Protein AF-A0A258L0F6-F1 (afdb_monomer_lite)

Structure (mmCIF, N/CA/C/O backbone):
data_AF-A0A258L0F6-F1
#
_entry.id   AF-A0A258L0F6-F1
#
loop_
_atom_site.group_PDB
_atom_site.id
_atom_site.type_symbol
_atom_site.label_atom_id
_atom_site.label_alt_id
_atom_site.label_comp_id
_atom_site.label_asym_id
_atom_site.label_entity_id
_atom_site.label_seq_id
_atom_site.pdbx_PDB_ins_code
_atom_site.Cartn_x
_atom_site.Cartn_y
_atom_site.Cartn_z
_atom_site.occupancy
_atom_site.B_iso_or_equiv
_atom_site.auth_seq_id
_atom_site.auth_comp_id
_atom_site.auth_asym_id
_atom_site.auth_atom_id
_atom_site.pdbx_PDB_model_num
ATOM 1 N N . MET A 1 1 ? -16.652 -1.499 19.641 1.00 63.31 1 MET A N 1
ATOM 2 C CA . MET A 1 1 ? -15.567 -2.479 19.396 1.00 63.31 1 MET A CA 1
ATOM 3 C C . MET A 1 1 ? -15.501 -2.976 17.947 1.00 63.31 1 MET A C 1
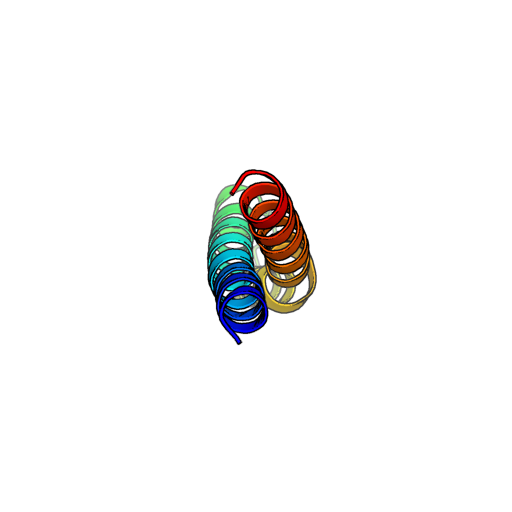ATOM 5 O O . MET A 1 1 ? -14.407 -3.057 17.411 1.00 63.31 1 MET A O 1
ATOM 9 N N . HIS A 1 2 ? -16.628 -3.255 17.276 1.00 80.88 2 HIS A N 1
ATOM 10 C CA . HIS A 1 2 ? -16.637 -3.812 15.909 1.00 80.88 2 HIS A CA 1
ATOM 11 C C . HIS A 1 2 ? -16.029 -2.895 14.823 1.00 80.88 2 HIS A C 1
ATOM 13 O O . HIS A 1 2 ? -15.418 -3.386 13.877 1.00 80.88 2 HIS A O 1
ATOM 19 N N . TRP A 1 3 ? -16.152 -1.570 14.950 1.00 87.56 3 TRP A N 1
ATOM 20 C CA . TRP A 1 3 ? -15.602 -0.630 13.964 1.00 87.56 3 TRP A CA 1
ATOM 21 C C . TRP A 1 3 ? -14.069 -0.543 14.023 1.00 87.56 3 TRP A C 1
ATOM 23 O O . TRP A 1 3 ? -13.424 -0.472 12.982 1.00 87.56 3 TRP A O 1
ATOM 33 N N . VAL A 1 4 ? -13.482 -0.636 15.223 1.00 93.31 4 VAL A N 1
ATOM 34 C CA . VAL A 1 4 ? -12.022 -0.639 15.420 1.00 93.31 4 VAL A CA 1
ATOM 35 C C . VAL A 1 4 ? -11.400 -1.856 14.742 1.00 93.31 4 VAL A C 1
ATOM 37 O O . VAL A 1 4 ? -10.421 -1.717 14.020 1.00 93.31 4 VAL A O 1
ATOM 40 N N . LEU A 1 5 ? -12.010 -3.036 14.907 1.00 94.12 5 LEU A N 1
ATOM 41 C CA . LEU A 1 5 ? -11.552 -4.269 14.259 1.00 94.12 5 LEU A CA 1
ATOM 42 C C . LEU A 1 5 ? -11.589 -4.163 12.732 1.00 94.12 5 LEU A C 1
ATOM 44 O O . LEU A 1 5 ? -10.638 -4.564 12.071 1.00 94.12 5 LEU A O 1
ATOM 48 N N . ARG A 1 6 ? -12.654 -3.580 12.167 1.00 94.19 6 ARG A N 1
ATOM 49 C CA . ARG A 1 6 ? -12.759 -3.345 10.717 1.00 94.19 6 ARG A CA 1
ATOM 50 C C . ARG A 1 6 ? -11.656 -2.424 10.206 1.00 94.19 6 ARG A C 1
ATOM 52 O O . ARG A 1 6 ? -11.050 -2.725 9.185 1.00 94.19 6 ARG A O 1
ATOM 59 N N . VAL A 1 7 ? -11.389 -1.326 10.913 1.00 96.50 7 VAL A N 1
ATOM 60 C CA . VAL A 1 7 ? -10.327 -0.378 10.548 1.00 96.50 7 VAL A CA 1
ATOM 61 C C . VAL A 1 7 ? -8.950 -1.026 10.674 1.00 96.50 7 VAL A C 1
ATOM 63 O O . VAL A 1 7 ? -8.153 -0.908 9.752 1.00 96.50 7 VAL A O 1
ATOM 66 N N . ALA A 1 8 ? -8.685 -1.756 11.760 1.00 97.50 8 ALA A N 1
ATOM 67 C CA . ALA A 1 8 ? -7.423 -2.463 11.958 1.00 97.50 8 ALA A CA 1
ATOM 68 C C . ALA A 1 8 ? -7.183 -3.520 10.868 1.00 97.50 8 ALA A C 1
ATOM 70 O O . ALA A 1 8 ? -6.088 -3.598 10.314 1.00 97.50 8 ALA A O 1
ATOM 71 N N . LEU A 1 9 ? -8.218 -4.287 10.510 1.00 97.25 9 LEU A N 1
ATOM 72 C CA . LEU A 1 9 ? -8.147 -5.265 9.427 1.00 97.25 9 LEU A CA 1
ATOM 73 C C . LEU A 1 9 ? -7.934 -4.581 8.070 1.00 97.25 9 LEU A C 1
ATOM 75 O O . LEU A 1 9 ? -7.075 -5.004 7.306 1.00 97.25 9 LEU A O 1
ATOM 79 N N . GLY A 1 10 ? -8.675 -3.506 7.787 1.00 97.88 10 GLY A N 1
ATOM 80 C CA . GLY A 1 10 ? -8.514 -2.716 6.566 1.00 97.88 10 GLY A CA 1
ATOM 81 C C . GLY A 1 10 ? -7.109 -2.131 6.435 1.00 97.88 10 GLY A C 1
ATOM 82 O O . GLY A 1 10 ? -6.519 -2.210 5.364 1.00 97.88 10 GLY A O 1
ATOM 83 N N . LEU A 1 11 ? -6.544 -1.622 7.531 1.00 98.44 11 LEU A N 1
ATOM 84 C CA . LEU A 1 11 ? -5.170 -1.128 7.589 1.00 98.44 11 LEU A CA 1
ATOM 85 C C . LEU A 1 11 ? -4.167 -2.244 7.283 1.00 98.44 11 LEU A C 1
ATOM 87 O O . LEU A 1 11 ? -3.335 -2.081 6.395 1.00 98.44 11 LEU A O 1
ATOM 91 N N . ALA A 1 12 ? -4.260 -3.380 7.979 1.00 98.50 12 ALA A N 1
ATOM 92 C CA . ALA A 1 12 ? -3.314 -4.484 7.829 1.00 98.50 12 ALA A CA 1
ATOM 93 C C . ALA A 1 12 ? -3.382 -5.125 6.433 1.00 98.50 12 ALA A C 1
ATOM 95 O O . ALA A 1 12 ? -2.358 -5.298 5.773 1.00 98.50 12 ALA A O 1
ATOM 96 N N . VAL A 1 13 ? -4.592 -5.437 5.959 1.00 98.44 13 VAL A N 1
ATOM 97 C CA . VAL A 1 13 ? -4.807 -6.043 4.638 1.00 98.44 13 VAL A CA 1
ATOM 98 C C . VAL A 1 13 ? -4.451 -5.055 3.532 1.00 98.44 13 VAL A C 1
ATOM 100 O O . VAL A 1 13 ? -3.766 -5.426 2.583 1.00 98.44 13 VAL A O 1
ATOM 103 N N . GLY A 1 14 ? -4.861 -3.791 3.663 1.00 98.62 14 GLY A N 1
ATOM 104 C CA . GLY A 1 14 ? -4.514 -2.740 2.712 1.00 98.62 14 GLY A CA 1
ATOM 105 C C . GLY A 1 14 ? -3.005 -2.546 2.598 1.00 98.62 14 GLY A C 1
ATOM 106 O O . GLY A 1 14 ? -2.485 -2.493 1.485 1.00 98.62 14 GLY A O 1
ATOM 107 N N . TYR A 1 15 ? -2.292 -2.515 3.730 1.00 98.75 15 TYR A N 1
ATOM 108 C CA . TYR A 1 15 ? -0.832 -2.433 3.740 1.00 98.75 15 TYR A CA 1
ATOM 109 C C . TYR A 1 15 ? -0.198 -3.619 3.021 1.00 98.75 15 TYR A C 1
ATOM 111 O O . TYR A 1 15 ? 0.630 -3.428 2.135 1.00 98.75 15 TYR A O 1
ATOM 119 N N . ALA A 1 16 ? -0.610 -4.841 3.368 1.00 98.75 16 ALA A N 1
ATOM 120 C CA . ALA A 1 16 ? -0.061 -6.053 2.774 1.00 98.75 16 ALA A CA 1
ATOM 121 C C . ALA A 1 16 ? -0.274 -6.086 1.252 1.00 98.75 16 ALA A C 1
ATOM 123 O O . ALA A 1 16 ? 0.669 -6.338 0.505 1.00 98.75 16 ALA A O 1
ATOM 124 N N . LEU A 1 17 ? -1.484 -5.768 0.782 1.00 98.75 17 LEU A N 1
ATOM 125 C CA . LEU A 1 17 ? -1.792 -5.714 -0.649 1.00 98.75 17 LEU A CA 1
ATOM 126 C C . LEU A 1 17 ? -1.000 -4.615 -1.365 1.00 98.75 17 LEU A C 1
ATOM 128 O O . LEU A 1 17 ? -0.444 -4.866 -2.431 1.00 98.75 17 LEU A O 1
ATOM 132 N N . GLY A 1 18 ? -0.907 -3.420 -0.776 1.00 98.69 18 GLY A N 1
ATOM 133 C CA . GLY A 1 18 ? -0.122 -2.316 -1.325 1.00 98.69 18 GLY A CA 1
ATOM 134 C C . GLY A 1 18 ? 1.372 -2.635 -1.401 1.00 98.69 18 GLY A C 1
ATOM 135 O O . GLY A 1 18 ? 2.013 -2.355 -2.415 1.00 98.69 18 GLY A O 1
ATOM 136 N N . ALA A 1 19 ? 1.927 -3.271 -0.369 1.00 98.69 19 ALA A N 1
ATOM 137 C CA . ALA A 1 19 ? 3.321 -3.697 -0.334 1.00 98.69 19 ALA A CA 1
ATOM 138 C C . ALA A 1 19 ? 3.607 -4.759 -1.406 1.00 98.69 19 ALA A C 1
ATOM 140 O O . ALA A 1 19 ? 4.544 -4.600 -2.185 1.00 98.69 19 ALA A O 1
ATOM 141 N N . VAL A 1 20 ? 2.763 -5.793 -1.518 1.00 98.69 20 VAL A N 1
ATOM 142 C CA . VAL A 1 20 ? 2.895 -6.832 -2.556 1.00 98.69 20 VAL A CA 1
ATOM 143 C C . VAL A 1 20 ? 2.797 -6.226 -3.957 1.00 98.69 20 VAL A C 1
ATOM 145 O O . VAL A 1 20 ? 3.631 -6.523 -4.811 1.00 98.69 20 VAL A O 1
ATOM 148 N N . ALA A 1 21 ? 1.821 -5.344 -4.188 1.00 98.44 21 ALA A N 1
ATOM 149 C CA . ALA A 1 21 ? 1.640 -4.687 -5.478 1.00 98.44 21 ALA A CA 1
ATOM 150 C C . ALA A 1 21 ? 2.835 -3.796 -5.851 1.00 98.44 21 ALA A C 1
ATOM 152 O O . ALA A 1 21 ? 3.283 -3.829 -6.993 1.00 98.44 21 ALA A O 1
ATOM 153 N N . GLY A 1 22 ? 3.378 -3.028 -4.901 1.00 98.44 22 GLY A N 1
ATOM 154 C CA . GLY A 1 22 ? 4.544 -2.178 -5.150 1.00 98.44 22 GLY A CA 1
ATOM 155 C C . GLY A 1 22 ? 5.821 -2.968 -5.379 1.00 98.44 22 GLY A C 1
ATOM 156 O O . GLY A 1 22 ? 6.550 -2.668 -6.318 1.00 98.44 22 GLY A O 1
ATOM 157 N N . TYR A 1 23 ? 6.055 -4.014 -4.583 1.00 98.62 23 TYR A N 1
ATOM 158 C CA . TYR A 1 23 ? 7.190 -4.910 -4.786 1.00 98.62 23 TYR A CA 1
ATOM 159 C C . TYR A 1 23 ? 7.140 -5.533 -6.187 1.00 98.62 23 TYR A C 1
ATOM 161 O O . TYR A 1 23 ? 8.088 -5.407 -6.959 1.00 98.62 23 TYR A O 1
ATOM 169 N N . ALA A 1 24 ? 6.005 -6.140 -6.554 1.00 98.38 24 ALA A N 1
ATOM 170 C CA . ALA A 1 24 ? 5.814 -6.730 -7.878 1.00 98.38 24 ALA A CA 1
ATOM 171 C C . ALA A 1 24 ? 5.936 -5.686 -9.001 1.00 98.38 24 ALA A C 1
ATOM 173 O O . ALA A 1 24 ? 6.549 -5.960 -10.029 1.00 98.38 24 ALA A O 1
ATOM 174 N N . GLY A 1 25 ? 5.405 -4.478 -8.793 1.00 98.31 25 GLY A N 1
ATOM 175 C CA . GLY A 1 25 ? 5.527 -3.370 -9.736 1.00 98.31 25 GLY A CA 1
ATOM 176 C C . GLY A 1 25 ? 6.982 -2.999 -10.016 1.00 98.31 25 GLY A C 1
ATOM 177 O O . GLY A 1 25 ? 7.365 -2.893 -11.178 1.00 98.31 25 GLY A O 1
ATOM 178 N N . VAL A 1 26 ? 7.817 -2.873 -8.981 1.00 98.44 26 VAL A N 1
ATOM 179 C CA . VAL A 1 26 ? 9.253 -2.600 -9.161 1.00 98.44 26 VAL A CA 1
ATOM 180 C C . VAL A 1 26 ? 9.938 -3.744 -9.909 1.00 98.44 26 VAL A C 1
ATOM 182 O O . VAL A 1 26 ? 10.683 -3.479 -10.850 1.00 98.44 26 VAL A O 1
ATOM 185 N N . GLN A 1 27 ? 9.632 -5.005 -9.581 1.00 97.62 27 GLN A N 1
ATOM 186 C CA . GLN A 1 27 ? 10.224 -6.152 -10.283 1.00 97.62 27 GLN A CA 1
ATOM 187 C C . GLN A 1 27 ? 9.902 -6.174 -11.786 1.00 97.62 27 GLN A C 1
ATOM 189 O O . GLN A 1 27 ? 10.728 -6.629 -12.576 1.00 97.62 27 GLN A O 1
ATOM 194 N N . VAL A 1 28 ? 8.724 -5.686 -12.188 1.00 97.94 28 VAL A N 1
ATOM 195 C CA . VAL A 1 28 ? 8.285 -5.672 -13.594 1.00 97.94 28 VAL A CA 1
ATOM 196 C C . VAL A 1 28 ? 8.754 -4.420 -14.340 1.00 97.94 28 VAL A C 1
ATOM 198 O O . VAL A 1 28 ? 9.133 -4.514 -15.505 1.00 97.94 28 VAL A O 1
ATOM 201 N N . PHE A 1 29 ? 8.706 -3.250 -13.700 1.00 98.12 29 PHE A N 1
ATOM 202 C CA . PHE A 1 29 ? 8.861 -1.963 -14.385 1.00 98.12 29 PHE A CA 1
ATOM 203 C C . PHE A 1 29 ? 10.206 -1.268 -14.134 1.00 98.12 29 PHE A C 1
ATOM 205 O O . PHE A 1 29 ? 10.550 -0.358 -14.889 1.00 98.12 29 PHE A O 1
ATOM 212 N N . SER A 1 30 ? 10.975 -1.650 -13.108 1.00 96.44 30 SER A N 1
ATOM 213 C CA . SER A 1 30 ? 12.218 -0.946 -12.771 1.00 96.44 30 SER A CA 1
ATOM 214 C C . SER A 1 30 ? 13.402 -1.383 -13.635 1.00 96.44 30 SER A C 1
ATOM 216 O O . SER A 1 30 ? 13.784 -2.555 -13.691 1.00 96.44 30 SER A O 1
ATOM 218 N N . GLY A 1 31 ? 14.046 -0.396 -14.262 1.00 96.88 31 GLY A N 1
ATOM 219 C CA . GLY A 1 31 ? 15.300 -0.562 -14.999 1.00 96.88 31 GLY A CA 1
ATOM 220 C C . GLY A 1 31 ? 16.546 -0.632 -14.111 1.00 96.88 31 GLY A C 1
ATOM 221 O O . GLY A 1 31 ? 17.649 -0.757 -14.638 1.00 96.88 31 GLY A O 1
ATOM 222 N N . ASN A 1 32 ? 16.408 -0.547 -12.784 1.00 95.12 32 ASN A N 1
ATOM 223 C CA . ASN A 1 32 ? 17.540 -0.665 -11.871 1.00 95.12 32 ASN A CA 1
ATOM 224 C C . ASN A 1 32 ? 18.134 -2.080 -11.959 1.00 95.12 32 ASN A C 1
ATOM 226 O O . ASN A 1 32 ? 17.447 -3.068 -11.711 1.00 95.12 32 ASN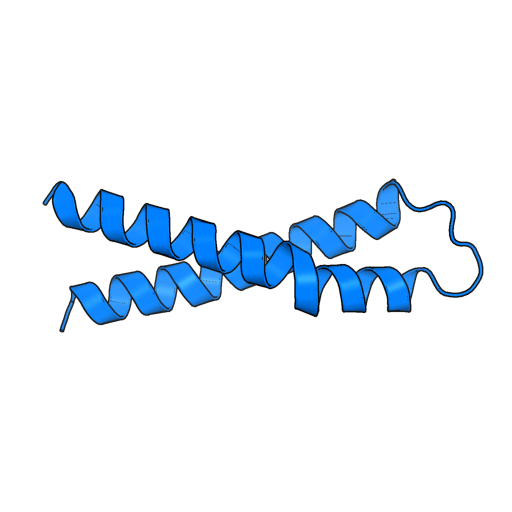 A O 1
ATOM 230 N N . MET A 1 33 ? 19.400 -2.178 -12.370 1.00 93.25 33 MET A N 1
ATOM 231 C CA . MET A 1 33 ? 20.115 -3.451 -12.545 1.00 93.25 33 MET A CA 1
ATOM 232 C C . MET A 1 33 ? 21.065 -3.770 -11.387 1.00 93.25 33 MET A C 1
ATOM 234 O O . MET A 1 33 ? 21.634 -4.855 -11.369 1.00 93.25 33 MET A O 1
ATOM 238 N N . HIS A 1 34 ? 21.278 -2.823 -10.471 1.00 93.56 34 HIS A N 1
ATOM 239 C CA . HIS A 1 34 ? 22.250 -2.967 -9.387 1.00 93.56 34 HIS A CA 1
ATOM 240 C C . HIS A 1 34 ? 21.538 -3.394 -8.099 1.00 93.56 34 HIS A C 1
ATOM 242 O O . HIS A 1 34 ? 21.878 -4.432 -7.545 1.00 93.56 34 HIS A O 1
ATOM 248 N N . ASP A 1 35 ? 20.481 -2.669 -7.703 1.00 96.75 35 ASP A N 1
ATOM 249 C CA . ASP A 1 35 ? 19.840 -2.819 -6.385 1.00 96.75 35 ASP A CA 1
ATOM 250 C C . ASP A 1 35 ? 18.305 -2.914 -6.465 1.00 96.75 35 ASP A C 1
ATOM 252 O O . ASP A 1 35 ? 17.577 -2.323 -5.660 1.00 96.75 35 ASP A O 1
ATOM 256 N N . ARG A 1 36 ? 17.783 -3.654 -7.452 1.00 97.38 36 ARG A N 1
ATOM 257 C CA . ARG A 1 36 ? 16.331 -3.738 -7.702 1.00 97.38 36 ARG A CA 1
ATOM 258 C C . ARG A 1 36 ? 15.544 -4.265 -6.504 1.00 97.38 36 ARG A C 1
ATOM 260 O O . ARG A 1 36 ? 14.504 -3.710 -6.166 1.00 97.38 36 ARG A O 1
ATOM 267 N N . ASP A 1 37 ? 16.043 -5.304 -5.839 1.00 97.25 37 ASP A N 1
ATOM 268 C CA . ASP A 1 37 ? 15.333 -5.908 -4.707 1.00 97.25 37 ASP A CA 1
ATOM 269 C C . ASP A 1 37 ? 15.260 -4.957 -3.504 1.00 97.25 37 ASP A C 1
ATOM 271 O O . ASP A 1 37 ? 14.255 -4.936 -2.788 1.00 97.25 37 ASP A O 1
ATOM 275 N N . LEU A 1 38 ? 16.293 -4.127 -3.304 1.00 98.00 38 LEU A N 1
ATOM 276 C CA . LEU A 1 38 ? 16.297 -3.105 -2.260 1.00 98.00 38 LEU A CA 1
ATOM 277 C C . LEU A 1 38 ? 15.307 -1.985 -2.595 1.00 98.00 38 LEU A C 1
ATOM 279 O O . LEU A 1 38 ? 14.510 -1.602 -1.741 1.00 98.00 38 LEU A O 1
ATOM 283 N N . GLU A 1 39 ? 15.309 -1.498 -3.838 1.00 98.06 39 GLU A N 1
ATOM 284 C CA . GLU A 1 39 ? 14.318 -0.534 -4.329 1.00 98.06 39 GLU A CA 1
ATOM 285 C C . GLU A 1 39 ? 12.888 -1.066 -4.159 1.00 98.06 39 GLU A C 1
ATOM 287 O O . GLU A 1 39 ? 12.017 -0.349 -3.659 1.00 98.06 39 GLU A O 1
ATOM 292 N N . ALA A 1 40 ? 12.650 -2.334 -4.509 1.00 98.50 40 ALA A N 1
ATOM 293 C CA . ALA A 1 40 ? 11.353 -2.986 -4.379 1.00 98.50 40 ALA A CA 1
ATOM 294 C C . ALA A 1 40 ? 10.915 -3.065 -2.913 1.00 98.50 40 ALA A C 1
ATOM 296 O O . ALA A 1 40 ? 9.783 -2.703 -2.590 1.00 98.50 40 ALA A O 1
ATOM 297 N N . ALA A 1 41 ? 11.816 -3.471 -2.012 1.00 98.38 41 ALA A N 1
ATOM 298 C CA . ALA A 1 41 ? 11.544 -3.535 -0.579 1.00 98.38 41 ALA A CA 1
ATOM 299 C C . ALA A 1 41 ? 11.236 -2.151 0.014 1.00 98.38 41 ALA A C 1
ATOM 301 O O . ALA A 1 41 ? 10.261 -2.004 0.753 1.00 98.38 41 ALA A O 1
ATOM 302 N N . MET A 1 42 ? 12.016 -1.123 -0.336 1.00 98.50 42 MET A N 1
ATOM 303 C CA . MET A 1 42 ? 11.804 0.240 0.162 1.00 98.50 42 MET A CA 1
ATOM 304 C C . MET A 1 42 ? 10.503 0.845 -0.373 1.00 98.50 42 MET A C 1
ATOM 306 O O . MET A 1 42 ? 9.729 1.429 0.387 1.00 98.50 42 MET A O 1
ATOM 310 N N . THR A 1 43 ? 10.216 0.647 -1.660 1.00 98.38 43 THR A N 1
ATOM 311 C CA . THR A 1 43 ? 8.977 1.113 -2.297 1.00 98.38 43 THR A CA 1
ATOM 312 C C . THR A 1 43 ? 7.758 0.442 -1.671 1.00 98.38 43 THR A C 1
ATOM 314 O O . THR A 1 43 ? 6.799 1.119 -1.293 1.00 98.38 43 THR A O 1
ATOM 317 N N . ALA A 1 44 ? 7.811 -0.879 -1.495 1.00 98.38 44 ALA A N 1
ATOM 318 C CA . ALA A 1 44 ? 6.749 -1.647 -0.864 1.00 98.38 44 ALA A CA 1
ATOM 319 C C . ALA A 1 44 ? 6.502 -1.209 0.584 1.00 98.38 44 ALA A C 1
ATOM 321 O O . ALA A 1 44 ? 5.356 -0.979 0.971 1.00 98.38 44 ALA A O 1
ATOM 322 N N . ALA A 1 45 ? 7.565 -1.064 1.379 1.00 98.44 45 ALA A N 1
ATOM 323 C CA . ALA A 1 45 ? 7.449 -0.817 2.811 1.00 98.44 45 ALA A CA 1
ATOM 324 C C . ALA A 1 45 ? 7.048 0.626 3.153 1.00 98.44 45 ALA A C 1
ATOM 326 O O . ALA A 1 45 ? 6.260 0.832 4.082 1.00 98.44 45 ALA A O 1
ATOM 327 N N . PHE A 1 46 ? 7.574 1.610 2.415 1.00 98.50 46 PHE A N 1
ATOM 328 C CA . PHE A 1 46 ? 7.472 3.030 2.771 1.00 98.50 46 PHE A CA 1
ATOM 329 C C . PHE A 1 46 ? 6.602 3.866 1.831 1.00 98.50 46 PHE A C 1
ATOM 331 O O . PHE A 1 46 ? 6.219 4.971 2.210 1.00 98.50 46 PHE A O 1
ATOM 338 N N . ALA A 1 47 ? 6.241 3.360 0.648 1.00 98.31 47 ALA A N 1
ATOM 339 C CA . ALA A 1 47 ? 5.367 4.075 -0.282 1.00 98.31 47 ALA A CA 1
ATOM 340 C C . ALA A 1 47 ? 4.049 3.329 -0.523 1.00 98.31 47 ALA A C 1
ATOM 342 O O . ALA A 1 47 ? 2.995 3.754 -0.043 1.00 98.31 47 ALA A O 1
ATOM 343 N N . THR A 1 48 ? 4.076 2.204 -1.238 1.00 98.62 48 THR A N 1
AT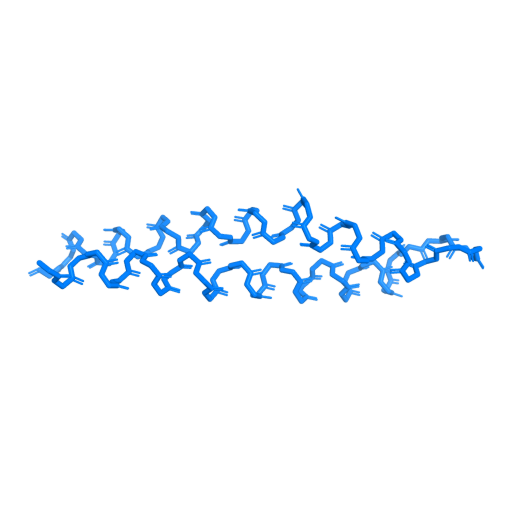OM 344 C CA . THR A 1 48 ? 2.840 1.549 -1.692 1.00 98.62 48 THR A CA 1
ATOM 345 C C . THR A 1 48 ? 2.113 0.810 -0.575 1.00 98.62 48 THR A C 1
ATOM 347 O O . THR A 1 48 ? 0.885 0.793 -0.579 1.00 98.62 48 THR A O 1
ATOM 350 N N . GLY A 1 49 ? 2.826 0.255 0.410 1.00 98.44 49 GLY A N 1
ATOM 351 C CA . GLY A 1 49 ? 2.239 -0.310 1.625 1.00 98.44 49 GLY A CA 1
ATOM 352 C C . GLY A 1 49 ? 1.422 0.733 2.396 1.00 98.44 49 GLY A C 1
ATOM 353 O O . GLY A 1 49 ? 0.213 0.558 2.539 1.00 98.44 49 GLY A O 1
ATOM 354 N N . PRO A 1 50 ? 2.011 1.862 2.835 1.00 98.75 50 PRO A N 1
ATOM 355 C CA . PRO A 1 50 ? 1.267 2.935 3.498 1.00 98.75 50 PRO A CA 1
ATOM 356 C C . PRO A 1 50 ? 0.097 3.488 2.670 1.00 98.75 50 PRO A C 1
ATOM 358 O O . PRO A 1 50 ? -0.982 3.718 3.220 1.00 98.75 50 PRO A O 1
ATOM 361 N N . LEU A 1 51 ? 0.261 3.637 1.349 1.00 98.75 51 LEU A N 1
ATOM 362 C CA . LEU A 1 51 ? -0.836 4.029 0.453 1.00 98.75 51 LEU A CA 1
ATOM 363 C C . LEU A 1 51 ? -1.968 2.991 0.444 1.00 98.75 51 LEU A C 1
ATOM 365 O O . LEU A 1 51 ? -3.137 3.347 0.599 1.00 98.75 51 LEU A O 1
ATOM 369 N N . GLY A 1 52 ? -1.634 1.706 0.323 1.00 98.75 52 GLY A N 1
ATOM 370 C CA . GLY A 1 52 ? -2.598 0.612 0.402 1.00 98.75 52 GLY A CA 1
ATOM 371 C C . GLY A 1 52 ? -3.312 0.564 1.753 1.00 98.75 52 GLY A C 1
ATOM 372 O O . GLY A 1 52 ? -4.523 0.358 1.801 1.00 98.75 52 GLY A O 1
ATOM 373 N N . ALA A 1 53 ? -2.601 0.834 2.849 1.00 98.56 53 ALA A N 1
ATOM 374 C CA . ALA A 1 53 ? -3.170 0.917 4.191 1.00 98.56 53 ALA A CA 1
ATOM 375 C C . ALA A 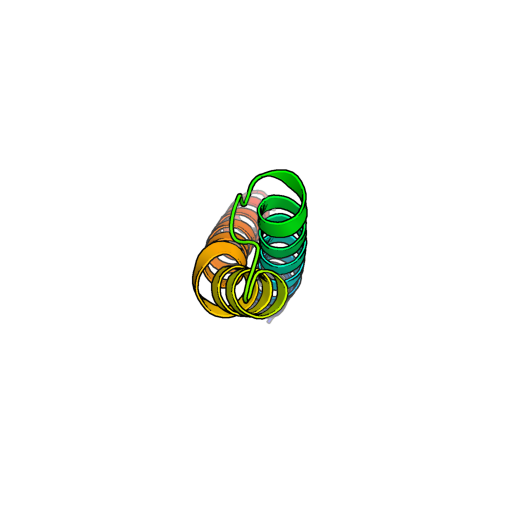1 53 ? -4.207 2.045 4.300 1.00 98.56 53 ALA A C 1
ATOM 377 O O . ALA A 1 53 ? -5.311 1.825 4.799 1.00 98.56 53 ALA A O 1
ATOM 378 N N . ALA A 1 54 ? -3.885 3.237 3.785 1.00 98.62 54 ALA A N 1
ATOM 379 C CA . ALA A 1 54 ? -4.802 4.375 3.764 1.00 98.62 54 ALA A CA 1
ATOM 380 C C . ALA A 1 54 ? -6.075 4.065 2.957 1.00 98.62 54 ALA A C 1
ATOM 382 O O . ALA A 1 54 ? -7.186 4.332 3.424 1.00 98.62 54 ALA A O 1
ATOM 383 N N . LEU A 1 55 ? -5.928 3.434 1.785 1.00 98.56 55 LEU A N 1
ATOM 384 C CA . LEU A 1 55 ? -7.061 2.975 0.975 1.00 98.56 55 LEU A CA 1
ATOM 385 C C . LEU A 1 55 ? -7.891 1.910 1.705 1.00 98.56 55 LEU A C 1
ATOM 387 O O . LEU A 1 55 ? -9.118 1.995 1.729 1.00 98.56 55 LEU A O 1
ATOM 391 N N . GLY A 1 56 ? -7.241 0.939 2.347 1.00 98.19 56 GLY A N 1
ATOM 392 C CA . GLY A 1 56 ? -7.907 -0.111 3.116 1.00 98.19 56 GLY A CA 1
ATOM 393 C C . GLY A 1 56 ? -8.718 0.438 4.292 1.00 98.19 56 GLY A C 1
ATOM 394 O O . GLY A 1 56 ? -9.856 0.015 4.512 1.00 98.19 56 GLY A O 1
ATOM 395 N N . VAL A 1 57 ? -8.192 1.441 5.001 1.00 98.00 57 VAL A N 1
ATOM 396 C CA . VAL A 1 57 ? -8.935 2.170 6.042 1.00 98.00 57 VAL A CA 1
ATOM 397 C C . VAL A 1 57 ? -10.119 2.930 5.445 1.00 98.00 57 VAL A C 1
ATOM 399 O O . VAL A 1 57 ? -11.227 2.828 5.974 1.00 98.00 57 VAL A O 1
ATOM 402 N N . ALA A 1 58 ? -9.929 3.650 4.336 1.00 97.56 58 ALA A N 1
ATOM 403 C CA . ALA A 1 58 ? -11.011 4.382 3.676 1.00 97.56 58 ALA A CA 1
ATOM 404 C C . ALA A 1 58 ? -12.168 3.449 3.273 1.00 97.56 58 ALA A C 1
ATOM 406 O O . ALA A 1 58 ? -13.335 3.745 3.543 1.00 97.56 58 ALA A O 1
ATOM 407 N N . VAL A 1 59 ? -11.843 2.283 2.708 1.00 96.69 59 VAL A N 1
ATOM 408 C CA . VAL A 1 59 ? -12.813 1.239 2.353 1.00 96.69 59 VAL A CA 1
ATOM 409 C C . VAL A 1 59 ? -13.511 0.684 3.599 1.00 96.69 59 VAL A C 1
ATOM 411 O O . VAL A 1 59 ? -14.740 0.590 3.619 1.00 96.69 59 VAL A O 1
ATOM 414 N N . ALA A 1 60 ? -12.771 0.378 4.669 1.00 95.19 60 ALA A N 1
ATOM 415 C CA . ALA A 1 60 ? -13.343 -0.111 5.926 1.00 95.19 60 ALA A CA 1
ATOM 416 C C . ALA A 1 60 ? -14.336 0.884 6.555 1.00 95.19 60 ALA A C 1
ATOM 418 O O . ALA A 1 60 ? -15.419 0.485 6.994 1.00 95.19 60 ALA A O 1
ATOM 419 N N . LEU A 1 61 ? -14.000 2.178 6.559 1.00 94.56 61 LEU A N 1
ATOM 420 C CA . LEU A 1 61 ? -14.878 3.242 7.054 1.00 94.56 61 LEU A CA 1
ATOM 421 C C . LEU A 1 61 ? -16.120 3.410 6.176 1.00 94.56 61 LEU A C 1
ATOM 423 O O . LEU A 1 61 ? -17.228 3.539 6.695 1.00 94.56 61 LEU A O 1
ATOM 427 N N . TRP A 1 62 ? -15.961 3.366 4.854 1.00 95.12 62 TRP A N 1
ATOM 428 C CA . TRP A 1 62 ? -17.078 3.465 3.918 1.00 95.12 62 TRP A CA 1
ATOM 429 C C . TRP A 1 62 ? -18.072 2.307 4.072 1.00 95.12 62 TRP A C 1
ATOM 431 O O . TRP A 1 62 ? -19.279 2.542 4.116 1.00 95.12 62 TRP A O 1
ATOM 441 N N . MET A 1 63 ? -17.584 1.074 4.242 1.00 90.88 63 MET A N 1
ATOM 442 C CA . MET A 1 63 ? -18.437 -0.086 4.531 1.00 90.88 63 MET A CA 1
ATOM 443 C C . MET A 1 63 ? -19.129 0.033 5.893 1.00 90.88 63 MET A C 1
ATOM 445 O O . MET A 1 63 ? -20.286 -0.352 6.033 1.00 90.88 63 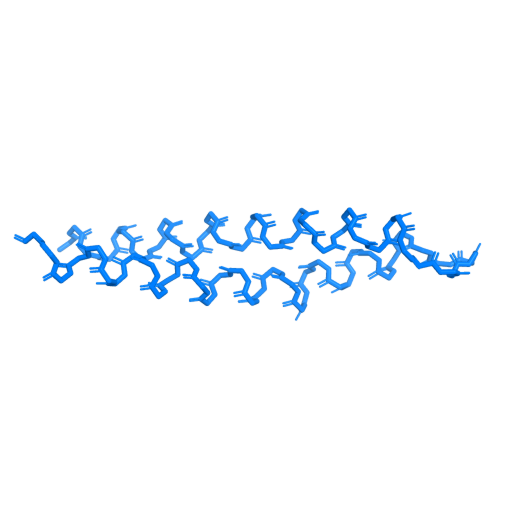MET A O 1
ATOM 449 N N . GLY A 1 64 ? -18.445 0.601 6.890 1.00 85.88 64 GLY A N 1
ATOM 450 C CA . GLY A 1 64 ? -19.010 0.843 8.217 1.00 85.88 64 GLY A CA 1
ATOM 451 C C . GLY A 1 64 ? -20.152 1.861 8.245 1.00 85.88 64 GLY A C 1
ATOM 452 O O . GLY A 1 64 ? -20.971 1.794 9.148 1.00 85.88 64 GLY A O 1
ATOM 453 N N . ARG A 1 65 ? -20.238 2.770 7.263 1.00 81.88 65 ARG A N 1
ATOM 454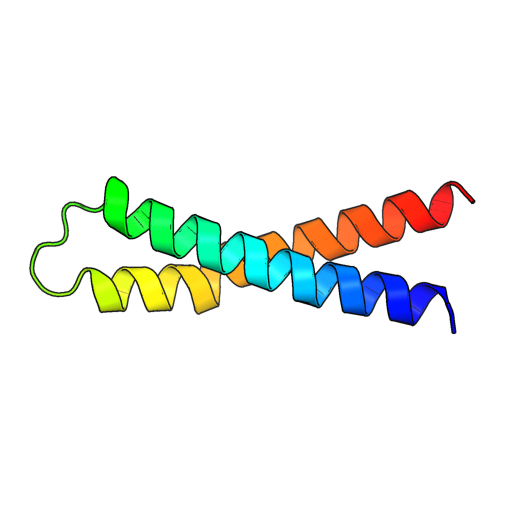 C CA . ARG A 1 65 ? -21.330 3.756 7.138 1.00 81.88 65 ARG A CA 1
ATOM 455 C C . ARG A 1 65 ? -22.602 3.200 6.490 1.00 81.88 65 ARG A C 1
ATOM 457 O O . ARG A 1 65 ? -23.607 3.902 6.457 1.00 81.88 65 ARG A O 1
ATOM 464 N N . ARG A 1 66 ? -22.535 2.008 5.889 1.00 71.69 66 ARG A N 1
ATOM 465 C CA . ARG A 1 66 ? -23.625 1.402 5.102 1.00 71.69 66 ARG A CA 1
ATOM 466 C C . ARG A 1 66 ? -24.420 0.328 5.848 1.00 71.69 66 ARG A C 1
ATOM 468 O O . ARG A 1 66 ? -25.392 -0.165 5.286 1.00 71.69 66 ARG A O 1
ATOM 475 N N . GLY A 1 67 ? -23.992 -0.054 7.048 1.00 55.53 67 GLY A N 1
ATOM 476 C CA . GLY A 1 67 ? -24.708 -0.972 7.939 1.00 55.53 67 GLY A CA 1
ATOM 477 C C . GLY A 1 67 ? -25.104 -0.262 9.216 1.00 55.53 67 GLY A C 1
ATOM 478 O O . GLY A 1 67 ? -26.102 -0.704 9.816 1.00 55.53 67 GLY A O 1
#

Secondary structure (DSSP, 8-state):
-HHHHHHHHHHHHHHHHHHHHHHHHHHHH---SSSHHHHHHHHIIIIIHHHHHHHHHHHHHHHHT--

Sequence (67 aa):
MHWVLRVALGLAVGYALGAVAGYAGVQVFSGNMHDRDLEAAMTAAFATGPLGAALGVAVALWMGRRG

Radius of gyration: 14.44 Å; chains: 1; bounding box: 47×11×34 Å

pLDDT: mean 95.13, std 7.88, range [55.53, 98.75]

Foldseek 3Di:
DVLVVLLVCLLVVLLVVQLVVQLVCLVVPPPDPDQSNVVSNCCSNPPRSNVRSVVSNVVSVVVVVVD